Protein AF-A0A6U3UQL8-F1 (afdb_monomer_lite)

Structure (mmCIF, N/CA/C/O backbone):
data_AF-A0A6U3UQL8-F1
#
_entry.id   AF-A0A6U3UQL8-F1
#
loop_
_atom_site.group_PDB
_atom_site.id
_atom_site.type_symbol
_atom_site.label_atom_id
_atom_site.label_alt_id
_atom_site.label_comp_id
_atom_site.label_asym_id
_atom_site.label_entity_id
_atom_site.label_seq_id
_atom_site.pdbx_PDB_ins_code
_atom_site.Cartn_x
_atom_site.Cartn_y
_atom_site.Cartn_z
_atom_site.occupancy
_atom_site.B_iso_or_equiv
_atom_site.auth_seq_id
_atom_site.auth_comp_id
_atom_site.au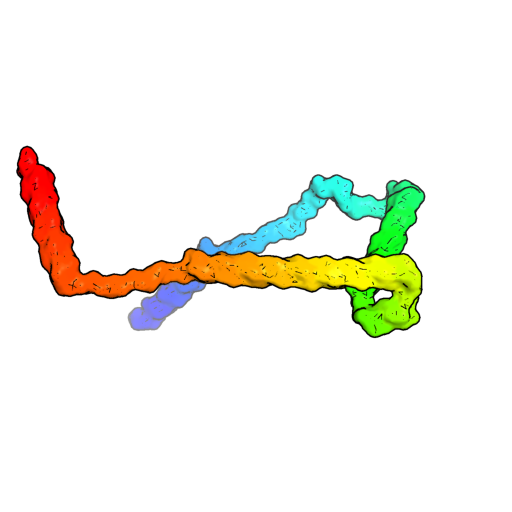th_asym_id
_atom_site.auth_atom_id
_atom_site.pdbx_PDB_model_num
ATOM 1 N N . MET A 1 1 ? 9.898 -37.448 47.522 1.00 54.06 1 MET A N 1
ATOM 2 C CA . MET A 1 1 ? 8.543 -37.254 46.946 1.00 54.06 1 MET A CA 1
ATOM 3 C C . MET A 1 1 ? 8.280 -35.861 46.361 1.00 54.06 1 MET A C 1
ATOM 5 O O . MET A 1 1 ? 7.469 -35.780 45.456 1.00 54.06 1 MET A O 1
ATOM 9 N N . ARG A 1 2 ? 8.958 -34.779 46.786 1.00 51.56 2 ARG A N 1
ATOM 10 C CA . ARG A 1 2 ? 8.751 -33.425 46.214 1.00 51.56 2 ARG A CA 1
ATOM 11 C C . ARG A 1 2 ? 9.371 -33.192 44.822 1.00 51.56 2 ARG A C 1
ATOM 13 O O . ARG A 1 2 ? 9.005 -32.236 44.156 1.00 51.56 2 ARG A O 1
ATOM 20 N N . SER A 1 3 ? 10.287 -34.053 44.376 1.00 52.53 3 SER A N 1
ATOM 21 C CA . SER A 1 3 ? 10.932 -33.954 43.057 1.00 52.53 3 SER A CA 1
ATOM 22 C C . SER A 1 3 ? 10.076 -34.507 41.911 1.00 52.53 3 SER A C 1
ATOM 24 O O . SER A 1 3 ? 10.174 -34.019 40.789 1.00 52.53 3 SER A O 1
ATOM 26 N N . LEU A 1 4 ? 9.201 -35.483 42.185 1.00 53.25 4 LEU A N 1
ATOM 27 C CA . LEU A 1 4 ? 8.357 -36.113 41.162 1.00 53.25 4 LEU A CA 1
ATOM 28 C C . LEU A 1 4 ? 7.234 -35.187 40.672 1.00 53.25 4 LEU A C 1
ATOM 30 O O . LEU A 1 4 ? 6.885 -35.200 39.495 1.00 53.25 4 LEU A O 1
ATOM 34 N N . THR A 1 5 ? 6.692 -34.349 41.556 1.00 57.06 5 THR A N 1
ATOM 35 C CA . THR A 1 5 ? 5.631 -33.391 41.220 1.00 57.06 5 THR A CA 1
ATOM 36 C C . THR A 1 5 ? 6.125 -32.258 40.324 1.00 57.06 5 THR A C 1
ATOM 38 O O . THR A 1 5 ? 5.392 -31.820 39.445 1.00 57.06 5 THR A O 1
ATOM 41 N N . ILE A 1 6 ? 7.378 -31.820 40.478 1.00 59.88 6 ILE A N 1
ATOM 42 C CA . ILE A 1 6 ? 7.961 -30.755 39.643 1.00 59.88 6 ILE A CA 1
ATOM 43 C C . ILE A 1 6 ? 8.193 -31.255 38.208 1.00 59.88 6 ILE A C 1
ATOM 45 O O . ILE A 1 6 ? 7.871 -30.554 37.249 1.00 59.88 6 ILE A O 1
ATOM 49 N N . ALA A 1 7 ? 8.675 -32.492 38.050 1.00 59.78 7 ALA A N 1
ATOM 50 C CA . ALA A 1 7 ? 8.890 -33.102 36.735 1.00 59.78 7 ALA A CA 1
ATOM 51 C C . ALA A 1 7 ? 7.576 -33.312 35.952 1.00 59.78 7 ALA A C 1
ATOM 53 O O . ALA A 1 7 ? 7.536 -33.118 34.733 1.00 59.78 7 ALA A O 1
ATOM 54 N N . ALA A 1 8 ? 6.488 -33.650 36.653 1.00 60.53 8 ALA A N 1
ATOM 55 C CA . ALA A 1 8 ? 5.168 -33.817 36.047 1.00 60.53 8 ALA A CA 1
ATOM 56 C C . ALA A 1 8 ? 4.575 -32.485 35.545 1.00 60.53 8 ALA A C 1
ATOM 58 O O . ALA A 1 8 ? 3.999 -32.439 34.459 1.00 60.53 8 ALA A O 1
ATOM 59 N N . VAL A 1 9 ? 4.768 -31.386 36.286 1.00 60.91 9 VAL A N 1
ATOM 60 C CA . VAL A 1 9 ? 4.272 -30.054 35.893 1.00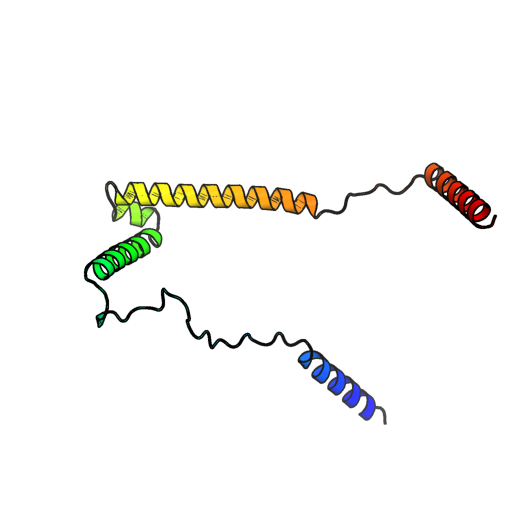 60.91 9 VAL A CA 1
ATOM 61 C C . VAL A 1 9 ? 5.038 -29.493 34.687 1.00 60.91 9 VAL A C 1
ATOM 63 O O . VAL A 1 9 ? 4.422 -28.947 33.773 1.00 60.91 9 VAL A O 1
ATOM 66 N N . LEU A 1 10 ? 6.361 -29.684 34.626 1.00 59.41 10 LEU A N 1
ATOM 67 C CA . LEU A 1 10 ? 7.177 -29.269 33.474 1.00 59.41 10 LEU A CA 1
ATOM 68 C C . LEU A 1 10 ? 6.825 -30.041 32.192 1.00 59.41 10 LEU A C 1
ATOM 70 O O . LEU A 1 10 ? 6.749 -29.447 31.117 1.00 59.41 10 LEU A O 1
ATOM 74 N N . SER A 1 11 ? 6.536 -31.340 32.307 1.00 59.66 11 SER A N 1
ATOM 75 C CA . SER A 1 11 ? 6.119 -32.159 31.159 1.00 59.66 11 SER A CA 1
ATOM 76 C C . SER A 1 11 ? 4.738 -31.755 30.623 1.00 59.66 11 SER A C 1
ATOM 78 O O . SER A 1 11 ? 4.525 -31.747 29.411 1.00 59.66 11 SER A O 1
ATOM 80 N N . ALA A 1 12 ? 3.817 -31.338 31.500 1.00 60.09 12 ALA A N 1
ATOM 81 C CA . ALA A 1 12 ? 2.495 -30.850 31.099 1.00 60.09 12 ALA A CA 1
ATOM 82 C C . ALA A 1 12 ? 2.551 -29.511 30.334 1.00 60.09 12 ALA A C 1
ATOM 84 O O . ALA A 1 12 ? 1.745 -29.288 29.431 1.00 60.09 12 ALA A O 1
ATOM 85 N N . MET A 1 13 ? 3.524 -28.638 30.627 1.00 58.09 13 MET A N 1
ATOM 86 C CA . MET A 1 13 ? 3.690 -27.372 29.897 1.00 58.09 13 MET A CA 1
ATOM 87 C C . MET A 1 13 ? 4.281 -27.549 28.490 1.00 58.09 13 MET A C 1
ATOM 89 O O . MET A 1 13 ? 3.897 -26.820 27.578 1.00 58.09 13 MET A O 1
ATOM 93 N N . ILE A 1 14 ? 5.157 -28.537 28.278 1.00 58.53 14 ILE A N 1
ATOM 94 C CA . ILE A 1 14 ? 5.726 -28.829 26.948 1.00 58.53 14 ILE A CA 1
ATOM 95 C C . ILE A 1 14 ? 4.686 -29.498 26.036 1.00 58.53 14 ILE A C 1
ATOM 97 O O . ILE A 1 14 ? 4.641 -29.218 24.841 1.00 58.53 14 ILE A O 1
ATOM 101 N N . ALA A 1 15 ? 3.789 -30.320 26.587 1.00 58.31 15 ALA A N 1
ATOM 102 C CA . ALA A 1 15 ? 2.679 -30.879 25.815 1.00 58.31 15 ALA A CA 1
ATOM 103 C C . ALA A 1 15 ? 1.654 -29.801 25.398 1.00 58.31 15 ALA A C 1
ATOM 105 O O . ALA A 1 15 ? 1.116 -29.863 24.294 1.00 58.31 15 ALA A O 1
ATOM 106 N N . GLY A 1 16 ? 1.434 -28.768 26.222 1.00 54.34 16 GLY A N 1
ATOM 107 C CA . GLY A 1 16 ? 0.493 -27.680 25.925 1.00 54.34 16 GLY A CA 1
ATOM 108 C C . GLY A 1 16 ? 0.898 -26.766 24.759 1.00 54.34 16 GLY A C 1
ATOM 109 O O . GLY A 1 16 ? 0.026 -26.242 24.067 1.00 54.34 16 GLY A O 1
ATOM 110 N N . SER A 1 17 ? 2.197 -26.602 24.484 1.00 55.16 17 SER A N 1
ATOM 111 C CA . SER A 1 17 ? 2.674 -25.741 23.385 1.00 55.16 17 SER A CA 1
ATOM 112 C C . SER A 1 17 ? 2.514 -26.369 21.995 1.00 55.16 17 SER A C 1
ATOM 114 O O . SER A 1 17 ? 2.524 -25.652 20.996 1.00 55.16 17 SER A O 1
ATOM 116 N N . SER A 1 18 ? 2.310 -27.687 21.916 1.00 56.81 18 SER A N 1
ATOM 117 C CA . SER A 1 18 ? 2.121 -28.401 20.644 1.00 56.81 18 SER A CA 1
ATOM 118 C C . SER A 1 18 ? 0.669 -28.420 20.145 1.00 56.81 18 SER A C 1
ATOM 120 O O . SER A 1 18 ? 0.446 -28.626 18.955 1.00 56.81 18 SER A O 1
ATOM 122 N N . ALA A 1 19 ? -0.313 -28.119 21.005 1.00 57.88 19 ALA A N 1
ATOM 123 C CA . ALA A 1 19 ? -1.734 -28.071 20.633 1.00 57.88 19 ALA A CA 1
ATOM 124 C C . ALA A 1 19 ? -2.169 -26.743 19.972 1.00 57.88 19 ALA A C 1
ATOM 126 O O . ALA A 1 19 ? -3.219 -26.689 19.337 1.00 57.88 19 ALA A O 1
ATOM 127 N N . PHE A 1 20 ? -1.351 -25.689 20.082 1.00 62.56 20 PHE A N 1
ATOM 128 C CA . PHE A 1 20 ? -1.569 -24.380 19.445 1.00 62.56 20 PHE A CA 1
ATOM 129 C C . PHE A 1 20 ? -0.410 -23.969 18.528 1.00 62.56 20 PHE A C 1
ATOM 131 O O . PHE A 1 20 ? -0.238 -22.791 18.209 1.00 62.56 20 PHE A O 1
ATOM 138 N N . GLY A 1 21 ? 0.400 -24.936 18.091 1.00 55.38 21 GLY A N 1
ATOM 139 C CA . GLY A 1 21 ? 1.356 -24.701 17.023 1.00 55.38 21 GLY A CA 1
ATOM 140 C C . GLY A 1 21 ? 0.585 -24.388 15.748 1.00 55.38 21 GLY A C 1
ATOM 141 O O . GLY A 1 21 ? -0.080 -25.265 15.204 1.00 55.38 21 GLY A O 1
ATOM 142 N N . ILE A 1 22 ? 0.654 -23.140 15.283 1.00 61.78 22 ILE A N 1
ATOM 143 C CA . ILE A 1 22 ? 0.207 -22.738 13.947 1.00 61.78 22 ILE A CA 1
ATOM 144 C C . ILE A 1 22 ? 0.825 -23.740 12.970 1.00 61.78 22 ILE A C 1
ATOM 146 O O . ILE A 1 22 ? 2.043 -23.744 12.772 1.00 61.78 22 ILE A O 1
ATOM 150 N N . ALA A 1 23 ? 0.007 -24.638 12.417 1.00 63.81 23 ALA A N 1
ATOM 151 C CA . ALA A 1 23 ? 0.464 -25.559 11.394 1.00 63.81 23 ALA A CA 1
ATOM 152 C C . ALA A 1 23 ? 1.073 -24.702 10.283 1.00 63.81 23 ALA A C 1
ATOM 154 O O . ALA A 1 23 ? 0.388 -23.846 9.720 1.00 63.81 23 ALA A O 1
ATOM 155 N N . LYS A 1 24 ? 2.372 -24.875 10.005 1.00 63.09 24 LYS A N 1
ATOM 156 C CA . LYS A 1 24 ? 2.991 -24.215 8.854 1.00 63.09 24 LYS A CA 1
ATOM 157 C C . LYS A 1 24 ? 2.169 -24.639 7.636 1.00 63.09 24 LYS A C 1
ATOM 159 O O . LYS A 1 24 ? 2.094 -25.848 7.392 1.00 63.09 24 LYS A O 1
ATOM 164 N N . PRO A 1 25 ? 1.522 -23.712 6.908 1.00 61.75 25 PRO A N 1
ATOM 165 C CA . PRO A 1 25 ? 0.797 -24.090 5.711 1.00 61.75 25 PRO A CA 1
ATOM 166 C C . PRO A 1 25 ? 1.784 -24.813 4.796 1.00 61.75 25 PRO A C 1
ATOM 168 O O . PRO A 1 25 ? 2.894 -24.333 4.563 1.00 61.75 25 PRO A O 1
ATOM 171 N N . SER A 1 26 ? 1.406 -26.012 4.356 1.00 60.78 26 SER A N 1
ATOM 172 C CA . SER A 1 26 ? 2.182 -26.788 3.395 1.00 60.78 26 SER A CA 1
ATOM 173 C C . SER A 1 26 ? 2.485 -25.896 2.193 1.00 60.78 26 SER A C 1
ATOM 175 O O . SER A 1 26 ? 1.579 -25.495 1.468 1.00 60.78 26 SER A O 1
ATOM 177 N N . THR A 1 27 ? 3.759 -25.581 1.971 1.00 60.34 27 THR A N 1
ATOM 178 C CA . THR A 1 27 ? 4.225 -24.761 0.842 1.00 60.34 27 THR A CA 1
ATOM 179 C C . THR A 1 27 ? 4.207 -25.518 -0.484 1.00 60.34 27 THR A C 1
ATOM 181 O O . THR A 1 27 ? 4.767 -25.050 -1.473 1.00 60.34 27 THR A O 1
ATOM 184 N N . LYS A 1 28 ? 3.536 -26.674 -0.559 1.00 57.19 28 LYS A N 1
ATOM 185 C CA . LYS A 1 28 ? 3.215 -27.318 -1.834 1.00 57.19 28 LYS A CA 1
ATOM 186 C C . LYS A 1 28 ? 2.014 -26.615 -2.461 1.00 57.19 28 LYS A C 1
ATOM 188 O O . LYS A 1 28 ? 0.938 -27.188 -2.602 1.00 57.19 28 LYS A O 1
ATOM 193 N N . LEU A 1 29 ? 2.222 -25.355 -2.834 1.00 56.84 29 LEU A N 1
ATOM 194 C CA . LEU A 1 29 ? 1.386 -24.660 -3.799 1.00 56.84 29 LEU A CA 1
ATOM 195 C C . LEU A 1 29 ? 1.596 -25.371 -5.138 1.00 56.84 29 LEU A C 1
ATOM 197 O O . LEU A 1 29 ? 2.515 -25.058 -5.890 1.00 56.84 29 LEU A O 1
ATOM 201 N N . SER A 1 30 ? 0.777 -26.386 -5.415 1.00 56.00 30 SER A N 1
ATOM 202 C CA . SER A 1 30 ? 0.557 -26.813 -6.791 1.00 56.00 30 SER A CA 1
ATOM 203 C C . SER A 1 30 ? -0.039 -25.601 -7.503 1.00 56.00 30 SER A C 1
ATOM 205 O O . SER A 1 30 ? -1.177 -25.211 -7.244 1.00 56.00 30 SER A O 1
ATOM 207 N N . SER A 1 31 ? 0.802 -24.925 -8.282 1.00 54.56 31 SER A N 1
ATOM 208 C CA . SER A 1 31 ? 0.463 -23.727 -9.038 1.00 54.56 31 SER A CA 1
ATOM 209 C C . SER A 1 31 ? -0.575 -24.082 -10.100 1.00 54.56 31 SER A C 1
ATOM 211 O O . SER A 1 31 ? -0.241 -24.361 -11.243 1.00 54.56 31 SER A O 1
ATOM 213 N N . THR A 1 32 ? -1.847 -24.030 -9.726 1.00 59.22 32 THR A N 1
ATOM 214 C CA . THR A 1 32 ? -3.000 -23.969 -10.639 1.00 59.22 32 THR A CA 1
ATOM 215 C C . THR A 1 32 ? -3.251 -22.536 -11.121 1.00 59.22 32 THR A C 1
ATOM 217 O O . THR A 1 32 ? -4.347 -22.177 -11.540 1.00 59.22 32 THR A O 1
ATOM 220 N N . ALA A 1 33 ? -2.231 -21.685 -11.044 1.00 64.50 33 ALA A N 1
ATOM 221 C CA . ALA A 1 33 ? -2.263 -20.341 -11.574 1.00 64.50 33 ALA A CA 1
ATOM 222 C C . ALA A 1 33 ? -2.120 -20.377 -13.100 1.00 64.50 33 ALA A C 1
ATOM 224 O O . ALA A 1 33 ? -1.124 -20.873 -13.616 1.00 64.50 33 ALA A O 1
ATOM 225 N N . LEU A 1 34 ? -3.070 -19.773 -13.817 1.00 58.50 34 LEU A N 1
ATOM 226 C CA . LEU A 1 34 ? -2.993 -19.533 -15.269 1.00 58.50 34 LEU A CA 1
ATOM 227 C C . LEU A 1 34 ? -1.749 -18.720 -15.692 1.00 58.50 34 LEU A C 1
ATOM 229 O O . LEU A 1 34 ? -1.399 -18.707 -16.864 1.00 58.50 34 LEU A O 1
ATOM 233 N N . TYR A 1 35 ? -1.074 -18.065 -14.742 1.00 56.72 35 TYR A N 1
ATOM 234 C CA . TYR A 1 35 ? 0.184 -17.335 -14.928 1.00 56.72 35 TYR A CA 1
ATOM 235 C C . TYR A 1 35 ? 1.428 -18.148 -14.528 1.00 56.72 35 TYR A C 1
ATOM 237 O O . TYR A 1 35 ? 2.507 -17.570 -14.372 1.00 56.72 35 TYR A O 1
ATOM 245 N N . ALA A 1 36 ? 1.297 -19.463 -14.303 1.00 65.12 36 ALA A N 1
ATOM 246 C CA . ALA A 1 36 ? 2.441 -20.332 -14.049 1.00 65.12 36 ALA A CA 1
ATOM 247 C C . ALA A 1 36 ? 3.521 -20.043 -15.099 1.00 65.12 36 ALA A C 1
ATOM 249 O O . ALA A 1 36 ? 3.226 -19.982 -16.289 1.00 65.12 36 ALA A O 1
ATOM 250 N N . ARG A 1 37 ? 4.740 -19.764 -14.624 1.00 66.94 37 ARG A N 1
ATOM 251 C CA . ARG A 1 37 ? 5.859 -19.224 -15.404 1.00 66.94 37 ARG A CA 1
ATOM 252 C C . ARG A 1 37 ? 6.087 -20.091 -16.645 1.00 66.94 37 ARG A C 1
ATOM 254 O O . ARG A 1 37 ? 6.751 -21.117 -16.548 1.00 66.94 37 ARG A O 1
ATOM 261 N N . ILE A 1 38 ? 5.515 -19.680 -17.780 1.00 73.56 38 ILE A N 1
ATOM 262 C CA . ILE A 1 38 ? 5.676 -20.380 -19.058 1.00 73.56 38 ILE A CA 1
ATOM 263 C C . ILE A 1 38 ? 7.184 -20.441 -19.323 1.00 73.56 38 ILE A C 1
ATOM 265 O O . ILE A 1 38 ? 7.831 -19.383 -19.208 1.00 73.56 38 ILE A O 1
ATOM 269 N N . PRO A 1 39 ? 7.757 -21.629 -19.599 1.00 78.44 39 PRO A N 1
ATOM 270 C CA . PRO A 1 39 ? 9.165 -21.763 -19.954 1.00 78.44 39 PRO A CA 1
ATOM 271 C C . PRO A 1 39 ? 9.529 -20.749 -21.038 1.00 78.44 39 PRO A C 1
ATOM 273 O O . PRO A 1 39 ? 8.717 -20.471 -21.918 1.00 78.44 39 PRO A O 1
ATOM 276 N N . ASP A 1 40 ? 10.722 -20.153 -20.965 1.00 73.62 40 ASP A N 1
ATOM 277 C CA . ASP A 1 40 ? 11.128 -19.124 -21.938 1.00 73.62 40 ASP A CA 1
ATOM 278 C C . ASP A 1 40 ? 11.078 -19.665 -23.391 1.00 73.62 40 ASP A C 1
ATOM 280 O O . ASP A 1 40 ? 10.816 -18.903 -24.314 1.00 73.62 40 ASP A O 1
ATOM 284 N N . GLU A 1 41 ? 11.226 -20.982 -23.565 1.00 79.50 41 GLU A N 1
ATOM 285 C CA . GLU A 1 41 ? 11.168 -21.727 -24.833 1.00 79.50 41 GLU A CA 1
ATOM 286 C C . GLU A 1 41 ? 9.767 -21.797 -25.470 1.00 79.50 41 GLU A C 1
ATOM 288 O O . GLU A 1 41 ? 9.650 -21.938 -26.685 1.00 79.50 41 GLU A O 1
ATOM 293 N N . GLU A 1 42 ? 8.700 -21.685 -24.673 1.00 79.25 42 GLU A N 1
ATOM 294 C CA . GLU A 1 42 ? 7.306 -21.833 -25.126 1.00 79.25 42 GLU A CA 1
ATOM 295 C C . GLU A 1 42 ? 6.574 -20.488 -25.247 1.00 79.25 42 GLU A C 1
ATOM 297 O O . GLU A 1 42 ? 5.376 -20.437 -25.541 1.00 79.25 42 GLU A O 1
ATOM 302 N N . ARG A 1 43 ? 7.266 -19.367 -25.004 1.00 79.19 43 ARG A N 1
ATOM 303 C CA . ARG A 1 43 ? 6.644 -18.044 -25.099 1.00 79.19 43 ARG A CA 1
ATOM 304 C C . ARG A 1 43 ? 6.514 -17.594 -26.542 1.00 79.19 43 ARG A C 1
ATOM 306 O O . ARG A 1 43 ? 7.459 -17.651 -27.323 1.00 79.19 43 ARG A O 1
ATOM 313 N N . SER A 1 44 ? 5.343 -17.051 -26.862 1.00 85.88 44 SER A N 1
ATOM 314 C CA . SER A 1 44 ? 5.154 -16.316 -28.107 1.00 85.88 44 SER A CA 1
ATOM 315 C C . SER A 1 44 ? 6.091 -15.094 -28.162 1.00 85.88 44 SER A C 1
ATOM 317 O O . SER A 1 44 ? 6.463 -14.553 -27.112 1.00 85.88 44 SER A O 1
ATOM 319 N N . PRO A 1 45 ? 6.467 -14.626 -29.367 1.00 85.88 45 PRO A N 1
ATOM 320 C CA . PRO A 1 45 ? 7.288 -13.423 -29.530 1.00 85.88 45 PRO A CA 1
ATOM 321 C C . PRO A 1 45 ? 6.702 -12.205 -28.799 1.00 85.88 45 PRO A C 1
ATOM 323 O O . PRO A 1 45 ? 7.427 -11.518 -28.084 1.00 85.88 45 PRO A O 1
ATOM 326 N N . ASP A 1 46 ? 5.381 -12.021 -28.847 1.00 84.62 46 ASP A N 1
ATOM 327 C CA . ASP A 1 46 ? 4.687 -10.932 -28.144 1.00 84.62 46 ASP A CA 1
ATOM 328 C C . ASP A 1 46 ? 4.890 -10.981 -26.618 1.00 84.62 46 ASP A C 1
ATOM 330 O O . ASP A 1 46 ? 5.063 -9.953 -25.958 1.00 84.62 46 ASP A O 1
ATOM 334 N N . LEU A 1 47 ? 4.899 -12.184 -26.031 1.00 82.50 47 LEU A N 1
ATOM 335 C CA . LEU A 1 47 ? 5.128 -12.369 -24.597 1.00 82.50 47 LEU A CA 1
ATOM 336 C C . LEU A 1 47 ? 6.586 -12.112 -24.207 1.00 82.50 47 LEU A C 1
ATOM 338 O O . LEU A 1 47 ? 6.844 -11.671 -23.086 1.00 82.50 47 LEU A O 1
ATOM 342 N N . MET A 1 48 ? 7.541 -12.373 -25.104 1.00 84.88 48 MET A N 1
ATOM 343 C CA . MET A 1 48 ? 8.944 -12.020 -24.877 1.00 84.88 48 MET A CA 1
ATOM 344 C C . MET A 1 48 ? 9.148 -10.505 -24.875 1.00 84.88 48 MET A C 1
ATOM 346 O O . MET A 1 48 ? 9.815 -9.988 -23.978 1.00 84.88 48 MET A O 1
ATOM 350 N N . GLU A 1 49 ? 8.523 -9.782 -25.805 1.00 86.75 49 GLU A N 1
ATOM 351 C CA . GLU A 1 49 ? 8.566 -8.316 -25.813 1.00 86.75 49 GLU A CA 1
ATOM 352 C C . GLU A 1 49 ? 7.917 -7.716 -24.564 1.00 86.75 49 GLU A C 1
ATOM 354 O O . GLU A 1 49 ? 8.461 -6.791 -23.954 1.00 86.75 49 GLU A O 1
ATOM 359 N N . LEU A 1 50 ? 6.766 -8.256 -24.151 1.00 85.38 50 LEU A N 1
ATOM 360 C CA . LEU A 1 50 ? 6.090 -7.812 -22.938 1.00 85.38 50 LEU A CA 1
ATOM 361 C C . LEU A 1 50 ? 6.962 -8.043 -21.700 1.00 85.38 50 LEU A C 1
ATOM 363 O O . LEU A 1 50 ? 7.071 -7.147 -20.865 1.00 85.38 50 LEU A O 1
ATOM 367 N N . LYS A 1 51 ? 7.623 -9.204 -21.604 1.00 85.06 51 LYS A N 1
ATOM 368 C CA . LYS A 1 51 ? 8.569 -9.502 -20.522 1.00 85.06 51 LYS A CA 1
ATOM 369 C C . LYS A 1 51 ? 9.700 -8.475 -20.485 1.00 85.06 51 LYS A C 1
ATOM 371 O O . LYS A 1 51 ? 9.946 -7.907 -19.431 1.00 85.06 51 LYS A O 1
ATOM 376 N N . GLY A 1 52 ? 10.313 -8.168 -21.630 1.00 86.81 52 GLY A N 1
ATOM 377 C CA . GLY A 1 52 ? 11.378 -7.162 -21.710 1.00 86.81 52 GLY A CA 1
ATOM 378 C C . GLY A 1 52 ? 10.921 -5.778 -21.241 1.00 86.81 52 GLY A C 1
ATOM 379 O O . GLY A 1 52 ? 11.623 -5.116 -20.479 1.00 86.81 52 GLY A O 1
ATOM 380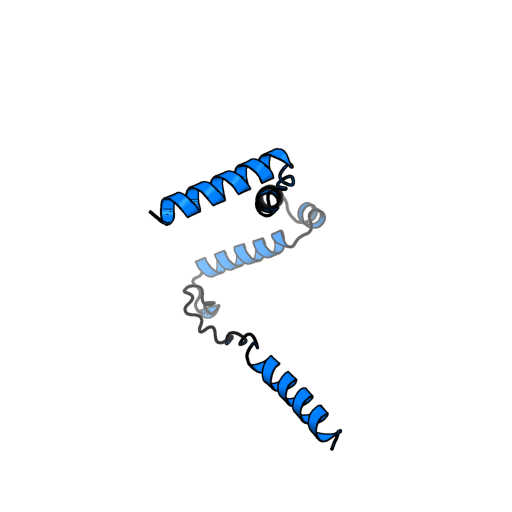 N N . LYS A 1 53 ? 9.701 -5.365 -21.612 1.00 87.38 53 LYS A N 1
ATOM 381 C CA . LYS A 1 53 ? 9.096 -4.122 -21.107 1.00 87.38 53 LYS A CA 1
ATOM 382 C C . LYS A 1 53 ? 8.878 -4.176 -19.593 1.00 87.38 53 LYS A C 1
ATOM 384 O O . LYS A 1 53 ? 9.167 -3.200 -18.911 1.00 87.38 53 LYS A O 1
ATOM 389 N N . MET A 1 54 ? 8.383 -5.293 -19.060 1.00 85.56 54 MET A N 1
ATOM 390 C CA . MET A 1 54 ? 8.179 -5.466 -17.616 1.00 85.56 54 MET A CA 1
ATOM 391 C C . MET A 1 54 ? 9.496 -5.438 -16.836 1.00 85.56 54 MET A C 1
ATOM 393 O O . MET A 1 54 ? 9.554 -4.792 -15.792 1.00 85.56 54 MET A O 1
ATOM 397 N N . ASP A 1 55 ? 10.536 -6.093 -17.349 1.00 89.69 55 ASP A N 1
ATOM 398 C CA . ASP A 1 55 ? 11.866 -6.124 -16.740 1.00 89.69 55 ASP A CA 1
ATOM 399 C C . ASP A 1 55 ? 12.472 -4.708 -16.721 1.00 89.69 55 ASP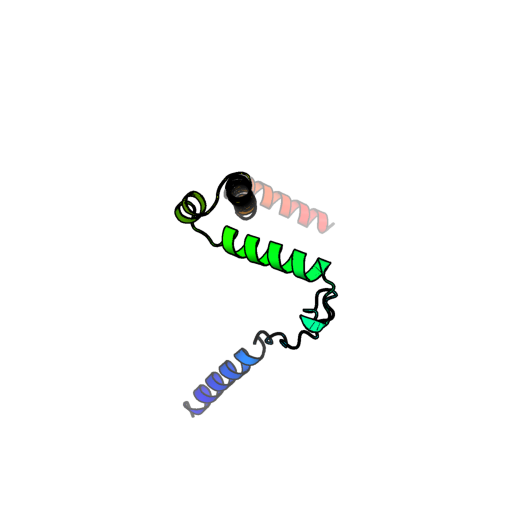 A C 1
ATOM 401 O O . ASP A 1 55 ? 12.877 -4.227 -15.663 1.00 89.69 55 ASP A O 1
ATOM 405 N N . ARG A 1 56 ? 12.386 -3.970 -17.839 1.00 89.75 56 ARG A N 1
ATOM 406 C CA . ARG A 1 56 ? 12.786 -2.552 -17.913 1.00 89.75 56 ARG A CA 1
ATOM 407 C C . ARG A 1 56 ? 12.032 -1.681 -16.905 1.00 89.75 56 ARG A C 1
ATOM 409 O O . ARG A 1 56 ? 12.625 -0.853 -16.219 1.00 89.75 56 ARG A O 1
ATOM 416 N N . TRP A 1 57 ? 10.723 -1.880 -16.777 1.00 89.06 57 TRP A N 1
ATOM 417 C CA . TRP A 1 57 ? 9.907 -1.166 -15.794 1.00 89.06 57 TRP A CA 1
ATOM 418 C C . TRP A 1 57 ? 10.261 -1.510 -14.345 1.00 89.06 57 TRP A C 1
ATOM 420 O O . TRP A 1 57 ? 10.155 -0.650 -13.467 1.00 89.06 57 TRP A O 1
ATOM 430 N N . ALA A 1 58 ? 10.655 -2.755 -14.078 1.00 87.62 58 ALA A N 1
ATOM 431 C CA . ALA A 1 58 ? 11.110 -3.180 -12.762 1.00 87.62 58 ALA A CA 1
ATOM 432 C C . ALA A 1 58 ? 12.436 -2.503 -12.391 1.00 87.62 58 ALA A C 1
ATOM 434 O O . ALA A 1 58 ? 12.562 -2.012 -11.269 1.00 87.62 58 ALA A O 1
ATOM 435 N N . GLU A 1 59 ? 13.369 -2.401 -13.342 1.00 88.38 59 GLU A N 1
ATOM 436 C CA . GLU A 1 59 ? 14.615 -1.645 -13.174 1.00 88.38 59 GLU A CA 1
ATOM 437 C C . GLU A 1 59 ? 14.322 -0.179 -12.847 1.00 88.38 59 GLU A C 1
ATOM 439 O O . GLU A 1 59 ? 14.748 0.302 -11.799 1.00 88.38 59 GLU A O 1
ATOM 444 N N . ILE A 1 60 ? 13.516 0.499 -13.674 1.00 88.56 60 ILE A N 1
ATOM 445 C CA . ILE A 1 60 ? 13.138 1.912 -13.488 1.00 88.56 60 ILE A CA 1
ATOM 446 C C . ILE A 1 60 ? 12.538 2.156 -12.100 1.00 88.56 60 ILE A C 1
ATOM 448 O O . ILE A 1 60 ? 12.892 3.117 -11.426 1.00 88.56 60 ILE A O 1
ATOM 452 N N . ARG A 1 61 ? 11.646 1.273 -11.635 1.00 86.56 61 ARG A N 1
ATOM 453 C CA . ARG A 1 61 ? 10.997 1.414 -10.321 1.00 86.56 61 ARG A CA 1
ATOM 454 C C . ARG A 1 61 ? 11.962 1.239 -9.149 1.00 86.56 61 ARG A C 1
ATOM 456 O O . ARG A 1 61 ? 11.690 1.743 -8.066 1.00 86.56 61 ARG A O 1
ATOM 463 N N . SER A 1 62 ? 13.037 0.483 -9.342 1.00 86.88 62 SER A N 1
ATOM 464 C CA . SER A 1 62 ? 14.045 0.252 -8.306 1.00 86.88 62 SER A CA 1
ATOM 465 C C . SER A 1 62 ? 15.088 1.367 -8.204 1.00 86.88 62 SER A C 1
ATOM 467 O O . SER A 1 62 ? 15.825 1.399 -7.220 1.00 86.88 62 SER A O 1
ATOM 469 N N . MET A 1 63 ? 15.140 2.274 -9.185 1.00 89.38 63 MET A N 1
ATOM 470 C CA . MET A 1 63 ? 16.054 3.415 -9.175 1.00 89.38 63 MET A CA 1
ATOM 471 C C . MET A 1 63 ? 15.673 4.414 -8.085 1.00 89.38 63 MET A C 1
ATOM 473 O O . MET A 1 63 ? 14.496 4.636 -7.792 1.00 89.38 63 MET A O 1
ATOM 477 N N . SER A 1 64 ? 16.678 5.062 -7.506 1.00 88.56 64 SER A N 1
ATOM 478 C CA . SER A 1 64 ? 16.459 6.258 -6.695 1.00 88.56 64 SER A CA 1
ATOM 479 C C . SER A 1 64 ? 16.018 7.447 -7.569 1.00 88.56 64 SER A C 1
ATOM 481 O O . SER A 1 64 ? 16.247 7.448 -8.780 1.00 88.56 64 SER A O 1
ATOM 483 N N . PRO A 1 65 ? 15.394 8.495 -6.996 1.00 86.75 65 PRO A N 1
ATOM 484 C CA . PRO A 1 65 ? 15.022 9.694 -7.753 1.00 86.75 65 PRO A CA 1
ATOM 485 C C . PRO A 1 65 ? 16.202 10.343 -8.490 1.00 86.75 65 PRO A C 1
ATOM 487 O O . PRO A 1 65 ? 16.044 10.766 -9.629 1.00 86.75 65 PRO A O 1
ATOM 490 N N . GLU A 1 66 ? 17.382 10.367 -7.867 1.00 87.44 66 GLU A N 1
ATOM 491 C CA . GLU A 1 66 ? 18.603 10.940 -8.447 1.00 87.44 66 GLU A CA 1
ATOM 492 C C . GLU A 1 66 ? 19.121 10.097 -9.622 1.00 87.44 66 GLU A C 1
ATOM 494 O O . GLU A 1 66 ? 19.462 10.628 -10.678 1.00 87.44 66 GLU A O 1
ATOM 499 N N . GLU A 1 67 ? 19.118 8.768 -9.480 1.00 87.31 67 GLU A N 1
ATOM 500 C CA . GLU A 1 67 ? 19.494 7.850 -10.560 1.00 87.31 67 GLU A CA 1
ATOM 501 C C . GLU A 1 67 ? 18.490 7.884 -11.714 1.00 87.31 67 GLU A C 1
ATOM 503 O O . GLU A 1 67 ? 18.890 7.793 -12.873 1.00 87.31 67 GLU A O 1
ATOM 508 N N . ALA A 1 68 ? 17.198 8.033 -11.419 1.00 87.56 68 ALA A N 1
ATOM 509 C CA . ALA A 1 68 ? 16.158 8.138 -12.431 1.00 87.56 68 ALA A CA 1
ATOM 510 C C . ALA A 1 68 ? 16.314 9.422 -13.259 1.00 87.56 68 ALA A C 1
ATOM 512 O O . ALA A 1 68 ? 16.228 9.364 -14.480 1.00 87.56 68 ALA A O 1
ATOM 513 N N . GLU A 1 69 ? 16.606 10.565 -12.632 1.00 86.81 69 GLU A N 1
ATOM 514 C CA . GLU A 1 69 ? 16.843 11.827 -13.350 1.00 86.81 69 GLU A CA 1
ATOM 515 C C . GLU A 1 69 ? 18.134 11.823 -14.178 1.00 86.81 69 GLU A C 1
ATOM 517 O O . GLU A 1 69 ? 18.202 12.504 -15.200 1.00 86.81 69 GLU A O 1
ATOM 522 N N . ALA A 1 70 ? 19.141 11.044 -13.771 1.00 89.69 70 ALA A N 1
ATOM 523 C CA . ALA A 1 70 ? 20.392 10.905 -14.512 1.00 89.69 70 ALA A CA 1
ATOM 524 C C . ALA A 1 70 ? 20.305 9.910 -15.685 1.00 89.69 70 ALA A C 1
ATOM 526 O O . ALA A 1 70 ? 20.959 10.115 -16.707 1.00 89.69 70 ALA A O 1
ATOM 527 N N . ASN A 1 71 ? 19.532 8.825 -15.540 1.00 87.31 71 ASN A N 1
ATOM 528 C CA . ASN A 1 71 ? 19.501 7.715 -16.502 1.00 87.31 71 ASN A CA 1
ATOM 529 C C . ASN A 1 71 ? 18.258 7.690 -17.402 1.00 87.31 71 ASN A C 1
ATOM 531 O O . ASN A 1 71 ? 18.280 7.021 -18.438 1.00 87.31 71 ASN A O 1
ATOM 535 N N . LEU A 1 72 ? 17.176 8.374 -17.024 1.00 90.12 72 LEU A N 1
ATOM 536 C CA . LEU A 1 72 ? 15.923 8.411 -17.779 1.00 90.12 72 LEU A CA 1
ATOM 537 C C . LEU A 1 72 ? 15.699 9.803 -18.363 1.00 90.12 72 LEU A C 1
ATOM 539 O O . LEU A 1 72 ? 16.068 10.822 -17.786 1.00 90.12 72 LEU A O 1
ATOM 543 N N . SER A 1 73 ? 15.052 9.853 -19.523 1.00 90.62 73 SER A N 1
ATOM 544 C CA . SER A 1 73 ? 14.691 11.108 -20.179 1.00 90.62 73 SER A CA 1
ATOM 545 C C . SER A 1 73 ? 13.338 10.984 -20.876 1.00 90.62 73 SER A C 1
ATOM 547 O O . SER A 1 73 ? 12.884 9.877 -21.169 1.00 90.62 73 SER A O 1
ATOM 549 N N . GLY A 1 74 ? 12.678 12.124 -21.100 1.00 91.19 74 GLY A N 1
ATOM 550 C CA . GLY A 1 74 ? 11.372 12.182 -21.762 1.00 91.19 74 GLY A CA 1
ATOM 551 C C . GLY A 1 74 ? 10.294 11.376 -21.032 1.00 91.19 74 GLY A C 1
ATOM 552 O O . GLY A 1 74 ? 10.154 11.470 -19.810 1.00 91.19 74 GLY A O 1
ATOM 553 N N . ASP A 1 75 ? 9.563 10.568 -21.796 1.00 88.25 75 ASP A N 1
ATOM 554 C CA . ASP A 1 75 ? 8.367 9.842 -21.356 1.00 88.25 75 ASP A CA 1
ATOM 555 C C . ASP A 1 75 ? 8.635 8.839 -20.215 1.00 88.25 75 ASP A C 1
ATOM 557 O O . ASP A 1 75 ? 7.781 8.654 -19.341 1.00 88.25 75 ASP A O 1
ATOM 561 N N . GLU A 1 76 ? 9.817 8.202 -20.175 1.00 86.94 76 GLU A N 1
ATOM 562 C CA . GLU A 1 76 ? 10.179 7.260 -19.099 1.00 86.94 76 GLU A CA 1
ATOM 563 C C . GLU A 1 76 ? 10.315 7.983 -17.749 1.00 86.94 76 GLU A C 1
ATOM 565 O O . GLU A 1 76 ? 9.825 7.497 -16.725 1.00 86.94 76 GLU A O 1
ATOM 570 N N . LEU A 1 77 ? 10.930 9.173 -17.746 1.00 89.88 77 LEU A N 1
ATOM 571 C CA . LEU A 1 77 ? 11.116 9.972 -16.535 1.00 89.88 77 LEU A CA 1
ATOM 572 C C . LEU A 1 77 ? 9.788 10.546 -16.036 1.00 89.88 77 LEU A C 1
ATOM 574 O O . LEU A 1 77 ? 9.517 10.526 -14.834 1.00 89.88 77 LEU A O 1
ATOM 578 N N . GLU A 1 78 ? 8.950 11.043 -16.946 1.00 91.44 78 GLU A N 1
ATOM 579 C CA . GLU A 1 78 ? 7.621 11.550 -16.599 1.00 91.44 78 GLU A CA 1
ATOM 580 C C . GLU A 1 78 ? 6.759 10.444 -15.984 1.00 91.44 78 GLU A C 1
ATOM 582 O O . GLU A 1 78 ? 6.153 10.626 -14.926 1.00 91.44 78 GLU A O 1
ATOM 587 N N . SER A 1 79 ? 6.774 9.257 -16.586 1.00 88.75 79 SER A N 1
ATOM 588 C CA . SER A 1 79 ? 6.002 8.127 -16.084 1.00 88.75 79 SER A CA 1
ATOM 589 C C . SER A 1 79 ? 6.520 7.615 -14.732 1.00 88.75 79 SER A C 1
ATOM 591 O O . SER A 1 79 ? 5.719 7.254 -13.868 1.00 88.75 79 SER A O 1
ATOM 593 N N . TYR A 1 80 ? 7.839 7.638 -14.500 1.00 91.75 80 TYR A N 1
ATOM 594 C CA . TYR A 1 80 ? 8.428 7.365 -13.184 1.00 91.75 80 TYR A CA 1
ATOM 595 C C . TYR A 1 80 ? 7.954 8.377 -12.127 1.00 91.75 80 TYR A C 1
ATOM 597 O O . TYR A 1 80 ? 7.486 7.977 -11.057 1.00 91.75 80 TYR A O 1
ATOM 605 N N . LYS A 1 81 ? 8.008 9.680 -12.437 1.00 90.75 81 LYS A N 1
ATOM 606 C CA . LYS A 1 81 ? 7.564 10.756 -11.532 1.00 90.75 81 LYS A CA 1
ATOM 607 C C . LYS A 1 81 ? 6.078 10.636 -11.195 1.00 90.75 81 LYS A C 1
ATOM 609 O O . LYS A 1 81 ? 5.720 10.674 -10.019 1.00 90.75 81 LYS A O 1
ATOM 614 N N . ASN A 1 82 ? 5.236 10.409 -12.2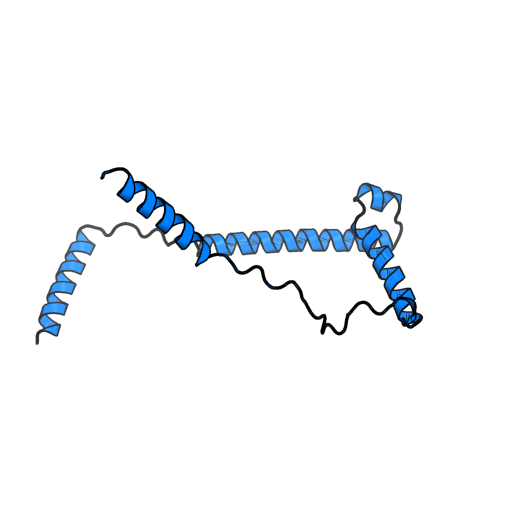01 1.00 91.94 82 ASN A N 1
ATOM 615 C CA . ASN A 1 82 ? 3.796 10.227 -12.024 1.00 91.94 82 ASN A CA 1
ATOM 616 C C . ASN A 1 82 ? 3.473 9.009 -11.148 1.00 91.94 82 ASN A C 1
ATOM 618 O O . ASN A 1 82 ? 2.641 9.098 -10.245 1.00 91.94 82 ASN A O 1
ATOM 622 N N . ASN A 1 83 ? 4.155 7.882 -11.371 1.00 90.88 83 ASN A N 1
ATOM 623 C CA . ASN A 1 83 ? 3.960 6.679 -10.565 1.00 90.88 83 ASN A CA 1
ATOM 624 C C . ASN A 1 83 ? 4.376 6.892 -9.099 1.00 90.88 83 ASN A C 1
ATOM 626 O O . ASN A 1 83 ? 3.644 6.519 -8.182 1.00 90.88 83 ASN A O 1
ATOM 630 N N . ASN A 1 84 ? 5.521 7.536 -8.865 1.00 89.69 84 ASN A N 1
ATOM 631 C CA . ASN A 1 84 ? 5.966 7.846 -7.509 1.00 89.69 84 ASN A CA 1
ATOM 632 C C . ASN A 1 84 ? 4.999 8.782 -6.784 1.00 89.69 84 ASN A C 1
ATOM 634 O O . ASN A 1 84 ? 4.683 8.533 -5.621 1.00 89.69 84 ASN A O 1
ATOM 638 N N . GLN A 1 85 ? 4.490 9.811 -7.466 1.00 92.25 85 GLN A N 1
ATOM 639 C CA . GLN A 1 85 ? 3.497 10.708 -6.881 1.00 92.25 85 GLN A CA 1
ATOM 640 C C . GLN A 1 85 ? 2.225 9.948 -6.487 1.00 92.25 85 GLN A C 1
ATOM 642 O O . GLN A 1 85 ? 1.760 10.078 -5.359 1.00 92.25 85 GLN A O 1
ATOM 647 N N . LEU A 1 86 ? 1.718 9.085 -7.370 1.00 92.75 86 LEU A N 1
ATOM 648 C CA . LEU A 1 86 ? 0.544 8.261 -7.084 1.00 92.75 86 LEU A CA 1
ATOM 649 C C . LEU A 1 86 ? 0.762 7.345 -5.869 1.00 92.75 86 LEU A C 1
ATOM 651 O O . LEU A 1 86 ? -0.111 7.236 -5.009 1.00 92.75 86 LEU A O 1
ATOM 655 N N . CYS A 1 87 ? 1.944 6.735 -5.752 1.00 90.75 87 CYS A N 1
ATOM 656 C CA . CYS A 1 87 ? 2.291 5.917 -4.590 1.00 90.75 87 CYS A CA 1
ATOM 657 C C . CYS A 1 87 ? 2.300 6.733 -3.289 1.00 90.75 87 CYS A C 1
ATOM 659 O O . CYS A 1 87 ? 1.815 6.256 -2.261 1.00 90.75 87 CYS A O 1
ATOM 661 N N . VAL A 1 88 ? 2.843 7.954 -3.316 1.00 92.31 88 VAL A N 1
ATOM 662 C CA . VAL A 1 88 ? 2.841 8.860 -2.158 1.00 92.31 88 VAL A CA 1
ATOM 663 C C . VAL A 1 88 ? 1.409 9.225 -1.767 1.00 92.31 88 VAL A C 1
ATOM 665 O O . VAL A 1 88 ? 1.040 9.045 -0.604 1.00 92.31 88 VAL A O 1
ATOM 668 N N . ASP A 1 89 ? 0.589 9.641 -2.731 1.00 94.81 89 ASP A N 1
ATOM 669 C CA . ASP A 1 89 ? -0.807 10.029 -2.509 1.00 94.81 89 ASP A CA 1
ATOM 670 C C . ASP A 1 89 ? -1.626 8.879 -1.901 1.00 94.81 89 ASP A C 1
ATOM 672 O O . ASP A 1 89 ? -2.427 9.074 -0.982 1.00 94.81 89 ASP A O 1
ATOM 676 N N . ASP A 1 90 ? -1.422 7.653 -2.381 1.00 94.69 90 ASP A N 1
ATOM 677 C CA . ASP A 1 90 ? -2.133 6.480 -1.875 1.00 94.69 90 ASP A CA 1
ATOM 678 C C . ASP A 1 90 ? -1.684 6.090 -0.463 1.00 94.69 90 ASP A C 1
ATOM 680 O O . ASP A 1 90 ? -2.516 5.724 0.375 1.00 94.69 90 ASP A O 1
ATOM 684 N N . ILE A 1 91 ? -0.393 6.235 -0.147 1.00 94.25 91 ILE A N 1
ATOM 685 C CA . ILE A 1 91 ? 0.110 6.066 1.222 1.00 94.25 91 ILE A CA 1
ATOM 686 C C . ILE A 1 91 ? -0.517 7.106 2.156 1.00 94.25 91 ILE A C 1
ATOM 688 O O . ILE A 1 91 ? -0.873 6.777 3.292 1.00 94.25 91 ILE A O 1
ATOM 692 N N . GLU A 1 92 ? -0.661 8.355 1.716 1.00 95.88 92 GLU A N 1
ATOM 693 C CA . GLU A 1 92 ? -1.299 9.404 2.512 1.00 95.88 92 GLU A CA 1
ATOM 694 C C . GLU A 1 92 ? -2.773 9.100 2.781 1.00 95.88 92 GLU A C 1
ATOM 696 O O . GLU A 1 92 ? -3.181 9.076 3.947 1.00 95.88 92 GLU A O 1
ATOM 701 N N . LYS A 1 93 ? -3.544 8.735 1.752 1.00 95.56 93 LYS A N 1
ATOM 702 C CA . LYS A 1 93 ? -4.941 8.296 1.915 1.00 95.56 93 LYS A CA 1
ATOM 703 C C . LYS A 1 93 ? -5.053 7.103 2.863 1.00 95.56 93 LYS A C 1
ATOM 705 O O . LYS A 1 93 ? -5.911 7.084 3.747 1.00 95.56 93 LYS A O 1
ATOM 710 N N . ALA A 1 94 ? -4.165 6.116 2.738 1.00 94.50 94 ALA A N 1
ATOM 711 C CA . ALA A 1 94 ? -4.153 4.954 3.624 1.00 94.50 94 ALA A CA 1
ATOM 712 C C . ALA A 1 94 ? -3.879 5.348 5.086 1.00 94.50 94 ALA A C 1
ATOM 714 O O . ALA A 1 94 ? -4.538 4.841 5.999 1.00 94.50 94 ALA A O 1
ATOM 715 N N . LYS A 1 95 ? -2.959 6.293 5.329 1.00 94.38 95 LYS A N 1
ATOM 716 C CA . LYS A 1 95 ? -2.710 6.848 6.671 1.00 94.38 95 LYS A CA 1
ATOM 717 C C . LYS A 1 95 ? -3.944 7.555 7.230 1.00 94.38 95 LYS A C 1
ATOM 719 O O . LYS A 1 95 ? -4.218 7.433 8.425 1.00 94.38 95 LYS A O 1
ATOM 724 N N . GLU A 1 96 ? -4.685 8.296 6.413 1.00 94.88 96 GLU A N 1
ATOM 725 C CA . GLU A 1 96 ? -5.923 8.955 6.844 1.00 94.88 96 GLU A CA 1
ATOM 726 C C . GLU A 1 96 ? -7.007 7.951 7.229 1.00 94.88 96 GLU A C 1
ATOM 728 O O . GLU A 1 96 ? -7.600 8.065 8.305 1.00 94.88 96 GLU A O 1
ATOM 733 N N . ILE A 1 97 ? -7.209 6.921 6.406 1.00 92.75 97 ILE A N 1
ATOM 734 C CA . ILE A 1 97 ? -8.141 5.830 6.704 1.00 92.75 97 ILE A CA 1
ATOM 735 C C . ILE A 1 97 ? -7.748 5.141 8.011 1.00 92.75 97 ILE A C 1
ATOM 737 O O . ILE A 1 97 ? -8.589 4.974 8.896 1.00 92.75 97 ILE A O 1
ATOM 741 N N . ALA A 1 98 ? -6.464 4.826 8.190 1.00 91.94 98 ALA A N 1
ATOM 742 C CA . ALA A 1 98 ? -5.966 4.226 9.422 1.00 91.94 98 ALA A CA 1
ATOM 743 C C . ALA A 1 98 ? -6.244 5.109 10.655 1.00 91.94 98 ALA A C 1
ATOM 745 O O . ALA A 1 98 ? -6.676 4.600 11.690 1.00 91.94 98 ALA A O 1
ATOM 746 N N . LYS A 1 99 ? -6.078 6.437 10.550 1.00 91.62 99 LYS A N 1
ATOM 747 C CA . LYS A 1 99 ? -6.431 7.381 11.629 1.00 91.62 99 LYS A CA 1
ATOM 748 C C . LYS A 1 99 ? -7.927 7.364 11.946 1.00 91.62 99 LYS A C 1
ATOM 750 O O . LYS A 1 99 ? -8.294 7.440 13.118 1.00 91.62 99 LYS A O 1
ATOM 755 N N . MET A 1 100 ? -8.791 7.284 10.934 1.00 87.69 100 MET A N 1
ATOM 756 C CA . MET A 1 100 ? -10.240 7.188 11.138 1.00 87.69 100 MET A CA 1
ATOM 757 C C . MET A 1 100 ? -10.620 5.884 11.840 1.00 87.69 100 MET A C 1
ATOM 759 O O . MET A 1 100 ? -11.369 5.915 12.813 1.00 87.69 100 MET A O 1
ATOM 763 N N . MET A 1 101 ? -10.043 4.760 11.414 1.00 87.50 101 MET A N 1
ATOM 764 C CA . MET A 1 101 ? -10.269 3.462 12.053 1.00 87.50 101 MET A CA 1
ATOM 765 C C . MET A 1 101 ? -9.797 3.451 13.508 1.00 87.50 101 MET A C 1
ATOM 767 O O . MET A 1 101 ? -10.501 2.937 14.372 1.00 87.50 101 MET A O 1
ATOM 771 N N . LEU A 1 102 ? -8.648 4.065 13.808 1.00 85.88 102 LEU A N 1
ATOM 772 C CA . LEU A 1 102 ? -8.125 4.132 15.173 1.00 85.88 102 LEU A CA 1
ATOM 773 C C . LEU A 1 102 ? -9.075 4.890 16.113 1.00 85.88 102 LEU A C 1
ATOM 775 O O . LEU A 1 102 ? -9.319 4.438 17.229 1.00 85.88 102 LEU A O 1
ATOM 779 N N . LYS A 1 103 ? -9.702 5.973 15.631 1.00 80.69 103 LYS A N 1
ATOM 780 C CA . LYS A 1 103 ? -10.756 6.685 16.377 1.00 80.69 103 LYS A CA 1
ATOM 781 C C . LYS A 1 103 ? -11.987 5.817 16.645 1.00 80.69 103 LYS A C 1
ATOM 783 O O . LYS A 1 103 ? -12.639 6.007 17.664 1.00 80.69 103 LYS A O 1
ATOM 788 N N . SER A 1 104 ? -12.317 4.886 15.751 1.00 74.50 104 SER A N 1
ATOM 789 C CA . SER A 1 104 ? -13.442 3.958 15.930 1.00 74.50 104 SER A CA 1
ATOM 790 C C . SER A 1 104 ? -13.133 2.797 16.879 1.00 74.50 104 SER A C 1
ATOM 792 O O . SER A 1 104 ? -14.061 2.205 17.425 1.00 74.50 104 SER A O 1
ATOM 794 N N . VAL A 1 105 ? -11.854 2.456 17.071 1.00 82.50 105 VAL A N 1
ATOM 795 C CA . VAL A 1 105 ? -11.417 1.389 17.988 1.00 82.50 105 VAL A CA 1
ATOM 796 C C . VAL A 1 105 ? -11.356 1.876 19.437 1.00 82.50 105 VAL A C 1
ATOM 798 O O . VAL A 1 105 ? -11.535 1.071 20.350 1.00 82.50 105 VAL A O 1
ATOM 801 N N . GLU A 1 106 ? -11.139 3.174 19.678 1.00 77.50 106 GLU A N 1
ATOM 802 C CA . GLU A 1 106 ? -11.169 3.723 21.035 1.00 77.50 106 GLU A CA 1
ATOM 803 C C . GLU A 1 106 ? -12.570 3.555 21.656 1.00 77.50 106 GLU A C 1
ATOM 805 O O . GLU A 1 106 ? -13.539 4.142 21.163 1.00 77.50 106 GLU A O 1
ATOM 810 N N . PRO A 1 107 ? -12.714 2.781 22.755 1.00 78.44 107 PRO A N 1
ATOM 811 C CA . PRO A 1 107 ? -13.993 2.652 23.434 1.00 78.44 107 PRO A CA 1
ATOM 812 C C . PRO A 1 107 ? -14.474 4.042 23.859 1.00 78.44 107 PRO A C 1
ATOM 814 O O . PRO A 1 107 ? -13.671 4.817 24.396 1.00 78.44 107 PRO A O 1
ATOM 817 N N . PRO A 1 108 ? -15.765 4.378 23.674 1.00 79.81 108 PRO A N 1
ATOM 818 C CA . PRO A 1 108 ? -16.278 5.665 24.106 1.00 79.81 108 PRO A CA 1
ATOM 819 C C . PRO A 1 108 ? -15.946 5.849 25.587 1.00 79.81 108 PRO A C 1
ATOM 821 O O . PRO A 1 108 ? -16.262 4.997 26.422 1.00 79.81 108 PRO A O 1
ATOM 824 N N . ARG A 1 109 ? -15.281 6.959 25.922 1.00 79.31 109 ARG A N 1
ATOM 825 C CA . ARG A 1 109 ? -14.965 7.311 27.310 1.00 79.31 109 ARG A CA 1
ATOM 826 C C . ARG A 1 109 ? -16.261 7.710 28.013 1.00 79.31 109 ARG A C 1
ATOM 828 O O . ARG A 1 109 ? -16.603 8.886 28.102 1.00 79.31 109 ARG A O 1
ATOM 835 N N . ILE A 1 110 ? -17.022 6.719 28.471 1.00 82.19 110 ILE A N 1
ATOM 836 C CA . ILE A 1 110 ? -18.275 6.944 29.189 1.00 82.19 110 ILE A CA 1
ATOM 837 C C . ILE A 1 110 ? -17.926 7.506 30.567 1.00 82.19 110 ILE A C 1
ATOM 839 O O . ILE A 1 110 ? -17.292 6.836 31.385 1.00 82.19 110 ILE A O 1
ATOM 843 N N . ALA A 1 111 ? -18.351 8.742 30.831 1.00 86.38 111 ALA A N 1
ATOM 844 C CA . ALA A 1 111 ? -18.210 9.342 32.150 1.00 86.38 111 ALA A CA 1
ATOM 845 C C . ALA A 1 111 ? -18.930 8.479 33.207 1.00 86.38 111 ALA A C 1
ATOM 847 O O . ALA A 1 111 ? -20.025 7.962 32.951 1.00 86.38 111 ALA A O 1
ATOM 848 N N . PRO A 1 112 ? -18.358 8.312 34.413 1.00 90.19 112 PRO A N 1
ATOM 849 C CA . PRO A 1 112 ? -18.987 7.511 35.450 1.00 90.19 112 PRO A CA 1
ATOM 850 C C . PRO A 1 112 ? -20.360 8.085 35.815 1.00 90.19 112 PRO A C 1
ATOM 852 O O . PRO A 1 112 ? -20.521 9.292 35.999 1.00 90.19 112 PRO A O 1
ATOM 855 N N . LYS A 1 113 ? -21.360 7.207 35.978 1.00 91.62 113 LYS A N 1
ATOM 856 C CA . LYS A 1 113 ? -22.724 7.616 36.349 1.00 91.62 113 LYS A CA 1
ATOM 857 C C . LYS A 1 113 ? -22.726 8.452 37.629 1.00 91.62 113 LYS A C 1
ATOM 859 O O . LYS A 1 113 ? -22.150 8.037 38.645 1.00 91.62 113 LYS A O 1
ATOM 864 N N . THR A 1 114 ? -23.458 9.563 37.606 1.00 95.19 114 THR A N 1
ATOM 865 C CA . THR A 1 114 ? -23.672 10.445 38.765 1.00 95.19 114 THR A CA 1
ATOM 866 C C . THR A 1 114 ? -24.462 9.743 39.879 1.00 95.19 114 THR A C 1
ATOM 868 O O . THR A 1 114 ? -25.198 8.783 39.630 1.00 95.19 114 THR A O 1
ATOM 871 N N . LYS A 1 115 ? -24.371 10.235 41.126 1.00 94.31 115 LYS A N 1
ATOM 872 C CA . LYS A 1 115 ? -25.137 9.684 42.268 1.00 94.31 115 LYS A CA 1
ATOM 873 C C . LYS A 1 115 ? -26.653 9.663 42.000 1.00 94.31 115 LYS A C 1
ATOM 875 O O . LYS A 1 115 ? -27.316 8.680 42.322 1.00 94.31 115 LYS A O 1
ATOM 880 N N . GLY A 1 116 ? -27.186 10.712 41.365 1.00 96.38 116 GLY A N 1
ATOM 881 C CA . GLY A 1 116 ? -28.606 10.812 41.013 1.00 96.38 116 GLY A CA 1
ATOM 882 C C . GLY A 1 116 ? -29.043 9.782 39.968 1.00 96.38 116 GLY A C 1
ATOM 883 O O . GLY A 1 116 ? -30.066 9.124 40.152 1.00 96.38 116 GLY A O 1
ATOM 884 N N . GLN A 1 117 ? -28.240 9.579 38.918 1.00 94.38 117 GLN A N 1
ATOM 885 C CA . GLN A 1 117 ? -28.492 8.536 37.913 1.00 94.38 117 GLN A CA 1
ATOM 886 C C . GLN A 1 117 ? -28.489 7.140 38.544 1.00 94.38 117 GLN A C 1
ATOM 888 O O . GLN A 1 117 ? -29.419 6.374 38.326 1.00 94.38 1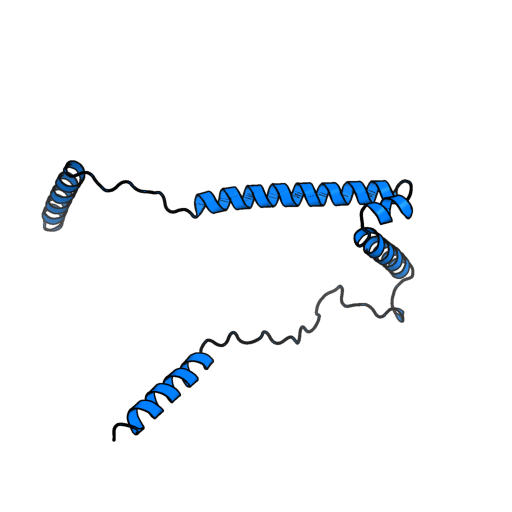17 GLN A O 1
ATOM 893 N N . ARG A 1 118 ? -27.514 6.837 39.414 1.00 95.81 118 ARG A N 1
ATOM 894 C CA . ARG A 1 118 ? -27.459 5.545 40.124 1.00 95.81 118 ARG A CA 1
ATOM 895 C C . ARG A 1 118 ? -28.707 5.292 40.974 1.00 95.81 118 ARG A C 1
ATOM 897 O O . ARG A 1 118 ? -29.193 4.166 41.018 1.00 95.81 118 ARG A O 1
ATOM 904 N N . LYS A 1 119 ? -29.233 6.328 41.641 1.00 95.81 119 LYS A N 1
ATOM 905 C CA . LYS A 1 119 ? -30.452 6.218 42.457 1.00 95.81 119 LYS A CA 1
ATOM 906 C C . LYS A 1 119 ? -31.683 5.919 41.595 1.00 95.81 119 LYS A C 1
ATOM 908 O O . LYS A 1 119 ? -32.459 5.040 41.960 1.00 95.81 119 LYS A O 1
ATOM 913 N N . ARG A 1 120 ? -31.831 6.599 40.451 1.00 95.81 120 ARG A N 1
ATOM 914 C CA . ARG A 1 120 ? -32.925 6.347 39.497 1.00 95.81 120 ARG A CA 1
ATOM 915 C C . ARG A 1 120 ? -32.841 4.951 38.882 1.00 95.81 120 ARG A C 1
ATOM 917 O O . ARG A 1 120 ? -33.835 4.239 38.908 1.00 95.81 120 ARG A O 1
ATOM 924 N N . ASP A 1 121 ? -31.657 4.523 38.447 1.00 95.38 121 ASP A N 1
ATOM 925 C CA . ASP A 1 121 ? -31.445 3.177 37.897 1.00 95.38 121 ASP A CA 1
ATOM 926 C C . ASP A 1 121 ? -31.770 2.085 38.925 1.00 95.38 121 ASP A C 1
ATOM 928 O O . ASP A 1 121 ? -32.386 1.073 38.594 1.00 95.38 121 ASP A O 1
ATOM 932 N N . LYS A 1 122 ? -31.380 2.286 40.193 1.00 95.62 122 LYS A N 1
ATOM 933 C CA . LYS A 1 122 ? -31.696 1.347 41.278 1.00 95.62 122 LYS A CA 1
ATOM 934 C C . LYS A 1 122 ? -33.204 1.242 41.511 1.00 95.62 122 LYS A C 1
ATOM 936 O O . LYS A 1 122 ? -33.699 0.139 41.720 1.00 95.62 122 LYS A O 1
ATOM 941 N N . TYR A 1 123 ? -33.919 2.365 41.473 1.00 95.81 123 TYR A N 1
ATOM 942 C CA . TYR A 1 123 ? -35.374 2.375 41.615 1.00 95.81 123 TYR A CA 1
ATOM 943 C C . TYR A 1 123 ? -36.062 1.696 40.426 1.00 95.81 123 TYR A C 1
ATOM 945 O O . TYR A 1 123 ? -36.867 0.796 40.633 1.00 95.81 123 TYR A O 1
ATOM 953 N N . ALA A 1 124 ? -35.675 2.041 39.196 1.00 95.31 124 ALA A N 1
ATOM 954 C CA . ALA A 1 124 ? -36.218 1.428 37.985 1.00 95.31 124 ALA A CA 1
ATOM 955 C C . ALA A 1 124 ? -36.026 -0.098 37.968 1.00 95.31 124 ALA A C 1
ATOM 957 O O . ALA A 1 124 ? -36.953 -0.828 37.634 1.00 95.31 124 ALA A O 1
ATOM 958 N N . ARG A 1 125 ? -34.860 -0.598 38.407 1.00 94.50 125 ARG A N 1
ATOM 959 C CA . ARG A 1 125 ? -34.618 -2.044 38.564 1.00 94.50 125 ARG A CA 1
ATOM 960 C C . ARG A 1 125 ? -35.565 -2.700 39.562 1.00 94.50 125 ARG A C 1
ATOM 962 O O . ARG A 1 125 ? -36.001 -3.816 39.318 1.00 94.50 125 ARG A O 1
ATOM 969 N N . LYS A 1 126 ? -35.860 -2.025 40.676 1.00 94.56 126 LYS A N 1
ATOM 970 C CA . LYS A 1 126 ? -36.780 -2.539 41.695 1.00 94.56 126 LYS A CA 1
ATOM 971 C C . LYS A 1 126 ? -38.205 -2.634 41.144 1.00 94.56 126 LYS A C 1
ATOM 973 O O . LYS A 1 126 ? -38.812 -3.687 41.256 1.00 94.56 126 LYS A O 1
ATOM 978 N N . VAL A 1 127 ? -38.674 -1.581 40.476 1.00 94.81 127 VAL A N 1
ATOM 979 C CA . VAL A 1 127 ? -39.998 -1.557 39.834 1.00 94.81 127 VAL A CA 1
ATOM 980 C C . VAL A 1 127 ? -40.111 -2.627 38.747 1.00 94.81 127 VAL A C 1
ATOM 982 O O . VAL A 1 127 ? -41.107 -3.333 38.694 1.00 94.81 127 VAL A O 1
ATOM 985 N N . ALA A 1 128 ? -39.087 -2.792 37.906 1.00 92.69 128 ALA A N 1
ATOM 986 C CA . ALA A 1 128 ? -39.088 -3.817 36.862 1.00 92.69 128 ALA A CA 1
ATOM 987 C C . ALA A 1 128 ? -39.104 -5.245 37.433 1.00 92.69 128 ALA A C 1
ATOM 989 O O . ALA A 1 128 ? -39.767 -6.111 36.876 1.00 92.69 128 ALA A O 1
ATOM 990 N N . LEU A 1 129 ? -38.401 -5.488 38.545 1.00 91.69 129 LEU A N 1
ATOM 991 C CA . LEU A 1 129 ? -38.444 -6.770 39.257 1.00 91.69 129 LEU A CA 1
ATOM 992 C C . LEU A 1 129 ? -39.826 -7.047 39.849 1.00 91.69 129 LEU A C 1
ATOM 994 O O . LEU A 1 129 ? -40.332 -8.153 39.706 1.00 91.69 129 LEU A O 1
ATOM 998 N N . GLU A 1 130 ? -40.432 -6.048 40.488 1.00 91.19 130 GLU A N 1
ATOM 999 C CA . GLU A 1 130 ? -41.778 -6.164 41.057 1.00 91.19 130 GLU A CA 1
ATOM 1000 C C . GLU A 1 130 ? -42.824 -6.402 39.956 1.00 91.19 130 GLU A C 1
ATOM 1002 O O . GLU A 1 130 ? -43.652 -7.298 40.086 1.00 91.19 130 GLU A O 1
ATOM 1007 N N . ALA A 1 131 ? -42.729 -5.689 38.831 1.00 87.31 131 ALA A N 1
ATOM 1008 C CA . ALA A 1 131 ? -43.614 -5.867 37.680 1.00 87.31 131 ALA A CA 1
ATOM 1009 C C . ALA A 1 131 ? -43.415 -7.208 36.951 1.00 87.31 131 ALA A C 1
ATOM 1011 O O . ALA A 1 131 ? -44.371 -7.741 36.410 1.00 87.31 131 ALA A O 1
ATOM 1012 N N . ALA A 1 132 ? -42.198 -7.762 36.935 1.00 83.44 132 ALA A N 1
ATOM 1013 C CA . ALA A 1 132 ? -41.922 -9.084 36.362 1.00 83.44 132 ALA A CA 1
ATOM 1014 C C . ALA A 1 132 ? -42.323 -10.247 37.288 1.00 83.44 132 ALA A C 1
ATOM 1016 O O . ALA A 1 132 ? -42.312 -11.399 36.862 1.00 83.44 132 ALA A O 1
ATOM 1017 N N . SER A 1 133 ? -42.615 -9.955 38.560 1.00 78.81 133 SER A N 1
ATOM 1018 C CA . SER A 1 133 ? -43.090 -10.930 39.551 1.00 78.81 133 SER A CA 1
ATOM 1019 C C . SER A 1 133 ? -44.618 -11.003 39.674 1.00 78.81 133 SER A C 1
ATOM 1021 O O . SER A 1 133 ? -45.114 -11.801 40.468 1.00 78.81 133 SER A O 1
ATOM 1023 N N . GLN A 1 134 ? -45.338 -10.168 38.917 1.00 61.47 134 GLN A N 1
ATOM 1024 C CA . GLN A 1 134 ? -46.793 -10.204 38.738 1.00 61.47 134 GLN A CA 1
ATOM 1025 C C . GLN A 1 134 ? -47.143 -10.941 37.446 1.00 61.47 134 GLN A C 1
ATOM 1027 O O . GLN A 1 134 ? -48.183 -11.632 37.455 1.00 61.47 134 GLN A O 1
#

Radius of gyration: 32.62 Å; chains: 1; bounding box: 67×49×76 Å

Organism: NCBI:txid49249

pLDDT: mean 80.11, std 14.33, range [51.56, 96.38]

Sequence (134 aa):
MRSLTIAAVLSAMIAGSSAFGIAKPSTKLSSTALYARIPDEERSPDLMELKGKMDRWAEIRSMSPEEAEANLSGDELESYKNNNQLCVDDIEKAKEIAKMMLKSVEPPRIAPKTKGQRKRDKYARKVALEAASQ

Foldseek 3Di:
DVVVVVVVVVVVVVVVVVVPPPPPPPPPPPPPDPVPPDPPVPDDPVVVVVVVVVVVVVVLQPDDLVRNVVPDDDPSSVVSVVVVVVVVVVVVVVVVVVVVVVVVPPDPPDDDDDPVRVVVVVVVVVVVVVVVVD

Secondary structure (DSSP, 8-state):
-HHHHHHHHHHHHHHHHHTT--PPP--------TT----GGG--HHHHHHHHHHHHHHHHHHS-HHHHHHH--THHHHHHHHHHHHHHHHHHHHHHHHHHHHHHHSPP-PPPPPHHHHHHHHHHHHHHHHHHT-